Protein AF-A0A9D4W009-F1 (afdb_monomer_lite)

Organism: Pisum sativum (NCBI:txid3888)

Foldseek 3Di:
DLVVQLVCCVVPHDLVSNLVSLVVQLVVCLVVLVLVSNVVSLVVSLVSDDDLQVNLVSLVSQLVNCVVVVVLVSLVVSLVVNVVSVVVPDDPLSVLVSLQSVLVSCVVVVVPVSNVVSVVVSVD

pLDDT: mean 90.82, std 9.01, range [45.31, 97.5]

Radius of gyration: 15.87 Å; chains: 1; bounding box: 30×31×45 Å

Secondary structure (DSSP, 8-state):
-HHHHHHHHHHHS-HHHHHHHHHHHHHHHHHHT-HHHHHHHHHHHHHT---HHHHHHHHHHHHHHHHHTT-HHHHHHHHHHHHHHHHHH--HHHHHHHHHHHHHHHHHTT-HHHHHHHHHHTT-

Structure (mmCIF, N/CA/C/O backbone):
data_AF-A0A9D4W009-F1
#
_entry.id   AF-A0A9D4W009-F1
#
loop_
_atom_site.group_PDB
_atom_site.id
_atom_site.type_symbol
_atom_site.label_atom_id
_atom_site.label_alt_id
_atom_site.label_comp_id
_atom_site.label_asym_id
_atom_site.label_entity_id
_atom_site.label_seq_id
_atom_site.pdbx_PDB_ins_code
_atom_site.Cartn_x
_atom_site.Cartn_y
_atom_site.Cartn_z
_atom_site.occupancy
_atom_site.B_iso_or_equiv
_atom_site.auth_seq_id
_atom_site.auth_comp_id
_atom_site.auth_asym_id
_atom_site.auth_atom_id
_atom_site.pdbx_PDB_model_num
ATOM 1 N N . MET A 1 1 ? -0.724 -6.466 -25.666 1.00 45.31 1 MET A N 1
ATOM 2 C CA . MET A 1 1 ? -0.278 -5.062 -25.848 1.00 45.31 1 MET A CA 1
ATOM 3 C C . MET A 1 1 ? 0.676 -4.586 -24.749 1.00 45.31 1 MET A C 1
ATOM 5 O O . MET A 1 1 ? 1.674 -3.977 -25.096 1.00 45.31 1 MET A O 1
ATOM 9 N N . SER A 1 2 ? 0.453 -4.874 -23.458 1.00 56.28 2 SER A N 1
ATOM 10 C CA . SER A 1 2 ? 1.372 -4.448 -22.376 1.00 56.28 2 SER A CA 1
ATOM 11 C C . SER A 1 2 ? 2.754 -5.120 -22.409 1.00 56.28 2 SER A C 1
ATOM 13 O O . SER A 1 2 ? 3.744 -4.478 -22.090 1.00 56.28 2 SER A O 1
ATOM 15 N N . HIS A 1 3 ? 2.845 -6.383 -22.839 1.00 58.47 3 HIS A N 1
ATOM 16 C CA . HIS A 1 3 ? 4.121 -7.110 -22.906 1.00 58.47 3 HIS A CA 1
ATOM 17 C C . HIS A 1 3 ? 5.116 -6.513 -23.918 1.00 58.47 3 HIS A C 1
ATOM 19 O O . HIS A 1 3 ? 6.314 -6.507 -23.659 1.00 58.47 3 HIS A O 1
ATOM 25 N N . PHE A 1 4 ? 4.615 -5.983 -25.039 1.00 61.03 4 PHE A N 1
ATOM 26 C CA . PHE A 1 4 ? 5.443 -5.339 -26.061 1.00 61.03 4 PHE A CA 1
ATOM 27 C C . PHE A 1 4 ? 6.057 -4.036 -25.537 1.00 61.03 4 PHE A C 1
ATOM 29 O O . PHE A 1 4 ? 7.223 -3.776 -25.773 1.00 61.03 4 PHE A O 1
ATOM 36 N N . ARG A 1 5 ? 5.299 -3.270 -24.738 1.00 71.69 5 ARG A N 1
ATOM 37 C CA . ARG A 1 5 ? 5.775 -2.011 -24.148 1.00 71.69 5 ARG A CA 1
ATOM 38 C C . ARG A 1 5 ? 6.870 -2.193 -23.097 1.00 71.69 5 ARG A C 1
ATOM 40 O O . ARG A 1 5 ? 7.669 -1.291 -22.932 1.00 71.69 5 ARG A O 1
ATOM 47 N N . ILE A 1 6 ? 6.896 -3.319 -22.378 1.00 76.56 6 ILE A N 1
ATOM 48 C CA . ILE A 1 6 ? 7.967 -3.590 -21.403 1.00 76.56 6 ILE A CA 1
ATOM 49 C C . ILE A 1 6 ? 9.257 -3.975 -22.124 1.00 76.56 6 ILE A C 1
ATOM 51 O O . ILE A 1 6 ? 10.287 -3.393 -21.827 1.00 76.56 6 ILE A O 1
ATOM 55 N N . ALA A 1 7 ? 9.188 -4.907 -23.080 1.00 76.00 7 ALA A N 1
ATOM 56 C CA . ALA A 1 7 ? 10.367 -5.332 -23.836 1.00 76.00 7 ALA A CA 1
ATOM 57 C C . ALA A 1 7 ? 10.979 -4.166 -24.628 1.00 76.00 7 ALA A C 1
ATOM 59 O O . ALA A 1 7 ? 12.182 -3.952 -24.574 1.00 76.00 7 ALA A O 1
ATOM 60 N N . ASP A 1 8 ? 10.131 -3.364 -25.279 1.00 74.69 8 ASP A N 1
ATOM 61 C CA . ASP A 1 8 ? 10.557 -2.154 -25.983 1.00 74.69 8 ASP A CA 1
ATOM 62 C C . ASP A 1 8 ? 11.185 -1.126 -25.030 1.00 74.69 8 ASP A C 1
ATOM 64 O O . ASP A 1 8 ? 12.224 -0.555 -25.338 1.00 74.69 8 ASP A O 1
ATOM 68 N N . ALA A 1 9 ? 10.617 -0.932 -23.834 1.00 74.75 9 ALA A N 1
ATOM 69 C CA . ALA A 1 9 ? 11.202 -0.028 -22.850 1.00 74.75 9 ALA A CA 1
ATOM 70 C C . ALA A 1 9 ? 12.547 -0.528 -22.302 1.00 74.75 9 ALA A C 1
ATOM 72 O O . ALA A 1 9 ? 13.446 0.278 -22.097 1.00 74.75 9 ALA A O 1
ATOM 73 N N . GLU A 1 10 ? 12.694 -1.832 -22.058 1.00 77.75 10 GLU A N 1
ATOM 74 C CA . GLU A 1 10 ? 13.939 -2.421 -21.546 1.00 77.75 10 GLU A CA 1
ATOM 75 C C . GLU A 1 10 ? 15.073 -2.392 -22.577 1.00 77.75 10 GLU A C 1
ATOM 77 O O . GLU A 1 10 ? 16.234 -2.273 -22.192 1.00 77.75 10 GLU A O 1
ATOM 82 N N . GLU A 1 11 ? 14.748 -2.494 -23.867 1.00 77.12 11 GLU A N 1
ATOM 83 C CA . GLU A 1 11 ? 15.732 -2.483 -24.953 1.00 77.12 11 GLU A CA 1
ATOM 84 C C . GLU A 1 11 ? 16.062 -1.061 -25.436 1.00 77.12 11 GLU A C 1
ATOM 86 O O . GLU A 1 11 ? 17.216 -0.780 -25.761 1.00 77.12 11 GLU A O 1
ATOM 91 N N . ASN A 1 12 ? 15.075 -0.153 -25.453 1.00 78.56 12 ASN A N 1
ATOM 92 C CA . ASN A 1 12 ? 15.181 1.133 -26.152 1.00 78.56 12 ASN A CA 1
ATOM 93 C C . ASN A 1 12 ? 15.018 2.384 -25.267 1.00 78.56 12 ASN A C 1
ATOM 95 O O . ASN A 1 12 ? 15.281 3.485 -25.756 1.00 78.56 12 ASN A O 1
ATOM 99 N N . LEU A 1 13 ? 14.572 2.269 -24.007 1.00 85.88 13 LEU A N 1
ATOM 100 C CA . LEU A 1 13 ? 14.228 3.419 -23.151 1.00 85.88 13 LEU A CA 1
ATOM 101 C C . LEU A 1 13 ? 14.995 3.430 -21.813 1.00 85.88 13 LEU A C 1
ATOM 103 O O . LEU A 1 13 ? 15.821 2.565 -21.528 1.00 85.88 13 LEU A O 1
ATOM 107 N N . GLY A 1 14 ? 14.759 4.466 -21.002 1.00 85.12 14 GLY A N 1
ATOM 108 C CA . GLY A 1 14 ? 15.396 4.655 -19.702 1.00 85.12 14 GLY A CA 1
ATOM 109 C C . GLY A 1 14 ? 14.698 3.916 -18.556 1.00 85.12 14 GLY A C 1
ATOM 110 O O . GLY A 1 14 ? 13.590 3.392 -18.676 1.00 85.12 14 GLY A O 1
ATOM 111 N N . GLU A 1 15 ? 15.345 3.908 -17.387 1.00 83.12 15 GLU A N 1
ATOM 112 C CA . GLU A 1 15 ? 14.830 3.237 -16.182 1.00 83.12 15 GLU A CA 1
ATOM 113 C C . GLU A 1 15 ? 13.445 3.754 -15.749 1.00 83.12 15 GLU A C 1
ATOM 115 O O . GLU A 1 15 ? 12.626 2.989 -15.231 1.00 83.12 15 GLU A O 1
ATOM 120 N N . SER A 1 16 ? 13.158 5.039 -15.993 1.00 84.81 16 SER A N 1
ATOM 121 C CA . SER A 1 16 ? 11.864 5.652 -15.677 1.00 84.81 16 SER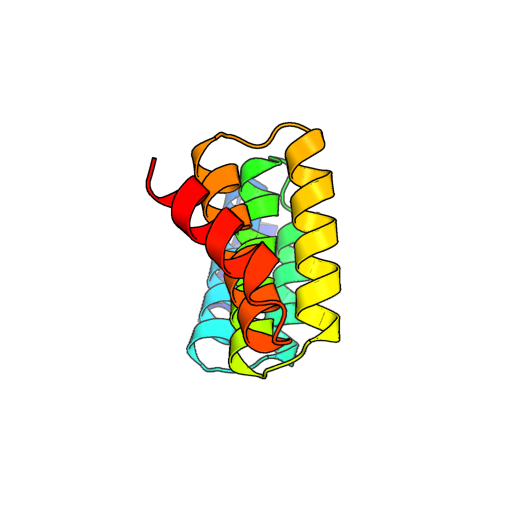 A CA 1
ATOM 122 C C . SER A 1 16 ? 10.745 5.078 -16.546 1.00 84.81 16 SER A C 1
ATOM 124 O O . SER A 1 16 ? 9.707 4.661 -16.028 1.00 84.81 16 SER A O 1
ATOM 126 N N . GLU A 1 17 ? 10.967 4.984 -17.856 1.00 87.62 17 GLU A N 1
ATOM 127 C CA . GLU A 1 17 ? 10.012 4.433 -18.818 1.00 87.62 17 GLU A CA 1
ATOM 128 C C . GLU A 1 17 ? 9.784 2.938 -18.580 1.00 87.62 17 GLU A C 1
ATOM 130 O O . GLU A 1 17 ? 8.646 2.459 -18.610 1.00 87.62 17 GLU A O 1
ATOM 135 N N . VAL A 1 18 ? 10.852 2.200 -18.259 1.00 88.62 18 VAL A N 1
ATOM 136 C CA . VAL A 1 18 ? 10.768 0.787 -17.876 1.00 88.62 18 VAL A CA 1
ATOM 137 C C . VAL A 1 18 ? 9.871 0.625 -16.648 1.00 88.62 18 VAL A C 1
ATOM 139 O O . VAL A 1 18 ? 8.952 -0.202 -16.646 1.00 88.62 18 VAL A O 1
ATOM 142 N N . ARG A 1 19 ? 10.085 1.431 -15.602 1.00 91.25 19 ARG A N 1
ATOM 143 C CA . ARG A 1 19 ? 9.245 1.413 -14.399 1.00 91.25 19 ARG A CA 1
ATOM 144 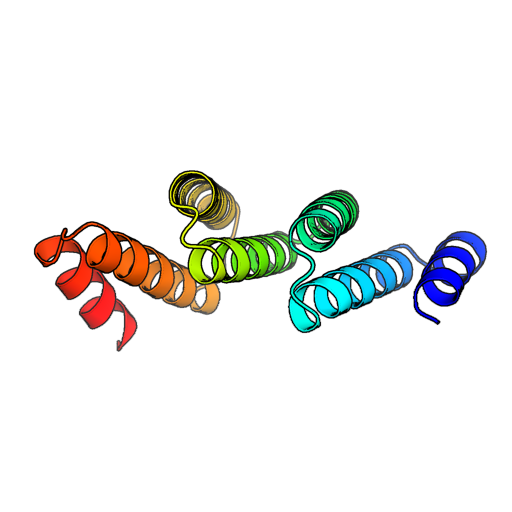C C . ARG A 1 19 ? 7.781 1.706 -14.734 1.00 91.25 19 ARG A C 1
ATOM 146 O O . ARG A 1 19 ? 6.899 0.997 -14.248 1.00 91.25 19 ARG A O 1
ATOM 153 N N . GLU A 1 20 ? 7.503 2.724 -15.543 1.00 90.38 20 GLU A N 1
ATOM 154 C CA . GLU A 1 20 ? 6.134 3.081 -15.934 1.00 90.38 20 GLU A CA 1
ATOM 155 C C . GLU A 1 20 ? 5.438 1.965 -16.717 1.00 90.38 20 GLU A C 1
ATOM 157 O O . GLU A 1 20 ? 4.264 1.675 -16.464 1.00 90.38 20 GLU A O 1
ATOM 162 N N . ALA A 1 21 ? 6.158 1.272 -17.603 1.00 91.00 21 ALA A N 1
ATOM 163 C CA . ALA A 1 21 ? 5.628 0.121 -18.327 1.00 91.00 21 ALA A CA 1
ATOM 164 C C . ALA A 1 21 ? 5.236 -1.025 -17.371 1.00 91.00 21 ALA A C 1
ATOM 166 O O . ALA A 1 21 ? 4.161 -1.623 -17.518 1.00 91.00 21 ALA A O 1
ATOM 167 N N . HIS A 1 22 ? 6.057 -1.296 -16.349 1.00 91.94 22 HIS A N 1
ATOM 168 C CA . HIS A 1 22 ? 5.732 -2.267 -15.300 1.00 91.94 22 HIS A CA 1
ATOM 169 C C . HIS A 1 22 ? 4.552 -1.827 -14.431 1.00 91.94 22 HIS A C 1
ATOM 171 O O . HIS A 1 22 ? 3.656 -2.636 -14.171 1.00 91.94 22 HIS A O 1
ATOM 177 N N . LEU A 1 23 ? 4.497 -0.552 -14.042 1.00 93.38 23 LEU A N 1
ATOM 178 C CA . LEU A 1 23 ? 3.378 -0.001 -13.282 1.00 93.38 23 LEU A CA 1
ATOM 179 C C . LEU A 1 23 ? 2.068 -0.128 -14.065 1.00 93.38 23 LEU A C 1
ATOM 181 O O . LEU A 1 23 ? 1.082 -0.632 -13.534 1.00 93.38 23 LEU A O 1
ATOM 185 N N . ALA A 1 24 ? 2.058 0.246 -15.346 1.00 94.00 24 ALA A N 1
ATOM 186 C CA . ALA A 1 24 ? 0.878 0.128 -16.198 1.00 94.00 24 ALA A CA 1
ATOM 187 C C . ALA A 1 24 ? 0.387 -1.325 -16.305 1.00 94.00 24 ALA A C 1
ATOM 189 O O . ALA A 1 24 ? -0.820 -1.579 -16.311 1.00 94.00 24 ALA A O 1
ATOM 190 N N . LYS A 1 25 ? 1.311 -2.294 -16.352 1.00 93.25 25 LYS A N 1
ATOM 191 C CA . LYS A 1 25 ? 0.967 -3.720 -16.352 1.00 93.25 25 LYS A CA 1
ATOM 192 C C . LYS A 1 25 ? 0.408 -4.179 -15.000 1.00 93.25 25 LYS A C 1
ATOM 194 O O . LYS A 1 25 ? -0.597 -4.885 -14.994 1.00 93.25 25 LYS A O 1
ATOM 199 N N . SER A 1 26 ? 0.984 -3.731 -13.883 1.00 93.19 26 SER A N 1
ATOM 200 C CA . SER A 1 26 ? 0.441 -3.967 -12.536 1.00 93.19 26 SER A CA 1
ATOM 201 C C . SER A 1 26 ? -0.996 -3.449 -12.414 1.00 93.19 26 SER A C 1
ATOM 203 O O . SER A 1 26 ? -1.897 -4.194 -12.037 1.00 93.19 26 SER A O 1
ATOM 205 N N . LEU A 1 27 ? -1.239 -2.199 -12.824 1.00 93.94 27 LEU A N 1
ATOM 206 C CA . LEU A 1 27 ? -2.564 -1.569 -12.787 1.00 93.94 27 LEU A CA 1
ATOM 207 C C . LEU A 1 27 ? -3.581 -2.280 -13.682 1.00 93.94 27 LEU A C 1
ATOM 209 O O . LEU A 1 27 ? -4.757 -2.368 -13.332 1.00 93.94 27 LEU A O 1
ATOM 213 N N . PHE A 1 28 ? -3.142 -2.809 -14.825 1.00 95.38 28 PHE A N 1
ATOM 214 C CA . PHE A 1 28 ? -3.999 -3.623 -15.679 1.00 95.38 28 PHE A CA 1
ATOM 215 C C . PHE A 1 28 ? -4.469 -4.896 -14.962 1.00 95.38 28 PHE A C 1
ATOM 217 O O . PHE A 1 28 ? -5.665 -5.179 -14.987 1.00 95.38 28 PHE A O 1
ATOM 224 N N . PHE A 1 29 ? -3.567 -5.624 -14.292 1.00 94.88 29 PHE A N 1
ATOM 225 C CA . PHE A 1 29 ? -3.937 -6.830 -13.541 1.00 94.88 29 PHE A CA 1
ATOM 226 C C . PHE A 1 29 ? -4.860 -6.530 -12.361 1.00 94.88 29 PHE A C 1
ATOM 228 O O . PHE A 1 29 ? -5.853 -7.233 -12.183 1.00 94.88 29 PHE A O 1
ATOM 235 N N . ILE A 1 30 ? -4.609 -5.433 -11.639 1.00 94.81 30 ILE A N 1
ATOM 236 C CA . ILE A 1 30 ? -5.513 -4.945 -10.586 1.00 94.81 30 ILE A CA 1
ATOM 237 C C . ILE A 1 30 ? -6.910 -4.689 -11.162 1.00 94.81 30 ILE A C 1
ATOM 239 O O . ILE A 1 30 ? -7.906 -5.140 -10.606 1.00 94.81 30 ILE A O 1
ATOM 243 N N . ARG A 1 31 ? -6.994 -4.004 -12.309 1.00 94.75 31 ARG A N 1
ATOM 244 C CA . ARG A 1 31 ? -8.272 -3.638 -12.932 1.00 94.75 31 ARG A CA 1
ATOM 245 C C . ARG A 1 31 ? -9.102 -4.845 -13.371 1.00 94.75 31 ARG A C 1
ATOM 247 O O . ARG A 1 31 ? -10.326 -4.760 -13.340 1.00 94.75 31 ARG A O 1
ATOM 254 N N . ILE A 1 32 ? -8.462 -5.925 -13.816 1.00 95.19 32 ILE A N 1
ATOM 255 C CA . ILE A 1 32 ? -9.167 -7.151 -14.227 1.00 95.19 32 ILE A CA 1
ATOM 256 C C . ILE A 1 32 ? -9.398 -8.132 -13.066 1.00 95.19 32 ILE A C 1
ATOM 258 O O . ILE A 1 32 ? -10.025 -9.163 -13.285 1.00 95.19 32 ILE A O 1
ATOM 262 N N . GLY A 1 33 ? -8.904 -7.826 -11.860 1.00 91.62 33 GLY A N 1
ATOM 263 C CA . GLY A 1 33 ? -9.059 -8.670 -10.672 1.00 91.62 33 GLY A CA 1
ATOM 264 C C . GLY A 1 33 ? -8.115 -9.877 -10.605 1.00 91.62 33 GLY A C 1
ATOM 265 O O . GLY A 1 33 ? -8.391 -10.820 -9.872 1.00 91.62 33 GLY A O 1
ATOM 266 N N . ASP A 1 34 ? -7.009 -9.884 -11.357 1.00 95.06 34 ASP A N 1
ATOM 267 C CA . ASP A 1 34 ? -6.017 -10.970 -11.309 1.00 95.06 34 ASP A CA 1
ATOM 268 C C . ASP A 1 34 ? -4.997 -10.702 -10.187 1.00 95.06 34 ASP A C 1
ATOM 270 O O . ASP A 1 34 ? -3.967 -10.055 -10.404 1.00 95.06 34 ASP A O 1
ATOM 274 N N . LYS A 1 35 ? -5.315 -11.163 -8.968 1.00 92.94 35 LYS A N 1
ATOM 275 C CA . LYS A 1 35 ? -4.533 -10.902 -7.744 1.00 92.94 35 LYS A CA 1
ATOM 276 C C . LYS A 1 35 ? -3.086 -11.379 -7.852 1.00 92.94 35 LYS A C 1
ATOM 278 O O . LYS A 1 35 ? -2.168 -10.622 -7.543 1.00 92.94 35 LYS A O 1
ATOM 283 N N . GLU A 1 36 ? -2.872 -12.627 -8.262 1.00 95.00 36 GLU A N 1
ATOM 284 C CA . GLU A 1 36 ? -1.542 -13.248 -8.272 1.00 95.00 36 GLU A CA 1
ATOM 285 C C . GLU A 1 36 ? -0.597 -12.490 -9.204 1.00 95.00 36 GLU A C 1
ATOM 287 O O . GLU A 1 36 ? 0.484 -12.063 -8.785 1.00 95.00 36 GLU A O 1
ATOM 292 N N . LYS A 1 37 ? -1.047 -12.220 -10.437 1.00 94.75 37 LYS A N 1
ATOM 293 C CA . LYS A 1 37 ? -0.247 -11.457 -11.402 1.00 94.75 37 LYS A CA 1
ATOM 294 C C . LYS A 1 37 ? -0.078 -10.002 -10.989 1.00 94.75 37 LYS A C 1
ATOM 296 O O . LYS A 1 37 ? 0.969 -9.414 -11.264 1.00 94.75 37 LYS A O 1
ATOM 301 N N . ALA A 1 38 ? -1.077 -9.404 -10.337 1.00 95.25 38 ALA A N 1
ATOM 302 C CA . ALA A 1 38 ? -0.960 -8.047 -9.818 1.00 95.25 38 ALA A CA 1
ATOM 303 C C . ALA A 1 38 ? 0.131 -7.952 -8.742 1.00 95.25 38 ALA A C 1
ATOM 305 O O . ALA A 1 38 ? 0.986 -7.074 -8.831 1.00 95.25 38 ALA A O 1
ATOM 306 N N . LEU A 1 39 ? 0.156 -8.873 -7.774 1.00 95.19 39 LEU A N 1
ATOM 307 C CA . LEU A 1 39 ? 1.170 -8.899 -6.714 1.00 95.19 39 LEU A CA 1
ATOM 308 C C . LEU A 1 39 ? 2.576 -9.170 -7.262 1.00 95.19 39 LEU A C 1
ATOM 310 O O . LEU A 1 39 ? 3.533 -8.511 -6.848 1.00 95.19 39 LEU A O 1
ATOM 314 N N . GLU A 1 40 ? 2.705 -10.090 -8.220 1.00 95.62 40 GLU A N 1
ATOM 315 C CA . GLU A 1 40 ? 3.972 -10.358 -8.905 1.00 95.62 40 GLU A CA 1
ATOM 316 C C . GLU A 1 40 ? 4.503 -9.093 -9.596 1.00 95.62 40 GLU A C 1
ATOM 318 O O . GLU A 1 40 ? 5.642 -8.672 -9.371 1.00 95.62 40 GLU A O 1
ATOM 323 N N . HIS A 1 41 ? 3.660 -8.430 -10.390 1.00 93.62 41 HIS A N 1
ATOM 324 C CA . HIS A 1 41 ? 4.063 -7.241 -11.129 1.00 93.62 41 HIS A CA 1
ATOM 325 C C . HIS A 1 41 ? 4.285 -6.011 -10.242 1.00 93.62 41 HIS A C 1
ATOM 327 O O . HIS A 1 41 ? 5.201 -5.232 -10.528 1.00 93.62 41 HIS A O 1
ATOM 333 N N . LEU A 1 42 ? 3.543 -5.857 -9.142 1.00 95.25 42 LEU A N 1
ATOM 334 C CA . LEU A 1 42 ? 3.801 -4.811 -8.148 1.00 95.25 42 LEU A CA 1
ATOM 335 C C . LEU A 1 42 ? 5.184 -4.987 -7.516 1.00 95.25 42 LEU A C 1
ATOM 337 O O . LEU A 1 42 ? 5.920 -4.009 -7.396 1.00 95.25 42 LEU A O 1
ATOM 341 N N . LYS A 1 43 ? 5.584 -6.226 -7.201 1.00 94.44 43 LYS A N 1
ATOM 342 C CA . LYS A 1 43 ? 6.918 -6.525 -6.660 1.00 94.44 43 LYS A CA 1
ATOM 343 C C . LYS A 1 43 ? 8.029 -6.198 -7.660 1.00 94.44 43 LYS A C 1
ATOM 345 O O . LYS A 1 43 ? 9.032 -5.605 -7.277 1.00 94.44 43 LYS A O 1
ATOM 350 N N . ILE A 1 44 ? 7.841 -6.526 -8.940 1.00 93.62 44 ILE A N 1
ATOM 351 C CA . ILE A 1 44 ? 8.791 -6.155 -10.005 1.00 93.62 44 ILE A CA 1
ATOM 352 C C . ILE A 1 44 ? 8.857 -4.629 -10.178 1.00 93.62 44 ILE A C 1
ATOM 354 O O . ILE A 1 44 ? 9.927 -4.063 -10.365 1.00 93.62 44 ILE A O 1
ATOM 358 N N . THR A 1 45 ? 7.718 -3.940 -10.107 1.00 94.12 45 THR A N 1
ATOM 359 C CA . THR A 1 45 ? 7.683 -2.473 -10.213 1.00 94.12 45 THR A CA 1
ATOM 360 C C . THR A 1 45 ? 8.408 -1.824 -9.031 1.00 94.12 45 THR A C 1
ATOM 362 O O . THR A 1 45 ? 9.092 -0.814 -9.197 1.00 94.12 45 THR A O 1
ATOM 365 N N . GLU A 1 46 ? 8.296 -2.411 -7.839 1.00 93.44 46 GLU A N 1
ATOM 366 C CA . GLU A 1 46 ? 8.950 -1.920 -6.629 1.00 93.44 46 GLU A CA 1
ATOM 367 C C . GLU A 1 46 ? 10.476 -2.002 -6.709 1.00 93.44 46 GLU A C 1
ATOM 369 O O . GLU A 1 46 ? 11.141 -1.035 -6.341 1.00 93.44 46 GLU A O 1
ATOM 374 N N . THR A 1 47 ? 11.044 -3.095 -7.234 1.00 92.88 47 THR A N 1
ATOM 375 C CA . THR A 1 47 ? 12.509 -3.218 -7.381 1.00 92.88 47 THR A CA 1
ATOM 376 C C . THR A 1 47 ? 13.089 -2.180 -8.336 1.00 92.88 47 THR A C 1
ATOM 378 O O . THR A 1 47 ? 14.235 -1.773 -8.168 1.00 92.88 47 THR A O 1
ATOM 381 N N . LYS A 1 48 ? 12.289 -1.717 -9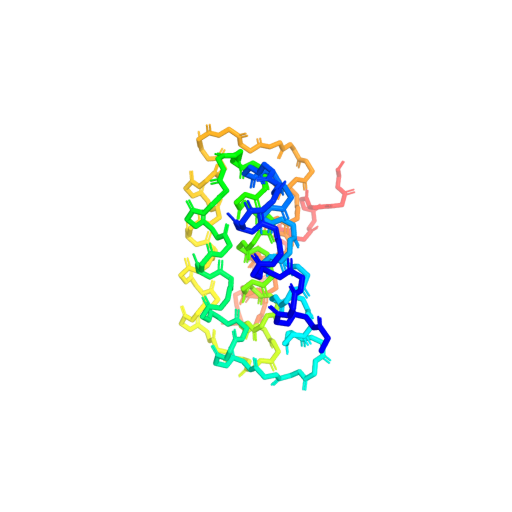.302 1.00 90.81 48 LYS A N 1
ATOM 382 C CA . LYS A 1 48 ? 12.643 -0.656 -10.255 1.00 90.81 48 LYS A CA 1
ATOM 383 C C . LYS A 1 48 ? 12.261 0.751 -9.772 1.00 90.81 48 LYS A C 1
ATOM 385 O O . LYS A 1 48 ? 12.418 1.720 -10.507 1.00 90.81 48 LYS A O 1
ATOM 390 N N . THR A 1 49 ? 11.724 0.890 -8.558 1.00 91.94 49 THR A N 1
ATOM 391 C CA . THR A 1 49 ? 11.295 2.179 -8.004 1.00 91.94 49 THR A CA 1
ATOM 392 C C . THR A 1 49 ? 12.285 2.667 -6.954 1.00 91.94 49 THR A C 1
ATOM 394 O O . THR A 1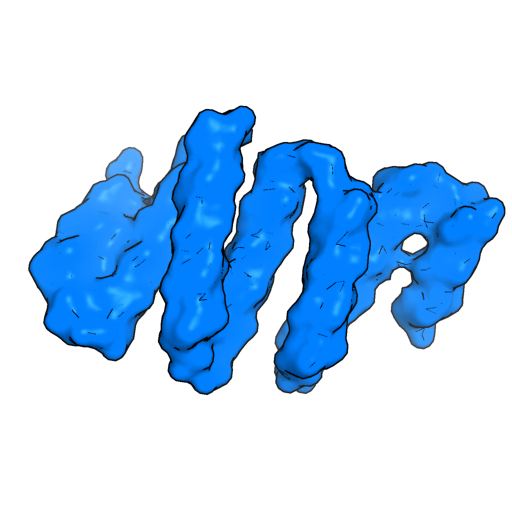 49 ? 12.482 2.024 -5.927 1.00 91.94 49 THR A O 1
ATOM 397 N N . VAL A 1 50 ? 12.867 3.846 -7.177 1.00 90.00 50 VAL A N 1
ATOM 398 C CA . VAL A 1 50 ? 13.830 4.453 -6.243 1.00 90.00 50 VAL A CA 1
ATOM 399 C C . VAL A 1 50 ? 13.130 5.356 -5.226 1.00 90.00 50 VAL A C 1
ATOM 401 O O . VAL A 1 50 ? 13.375 5.242 -4.027 1.00 90.00 50 VAL A O 1
ATOM 404 N N . ALA A 1 51 ? 12.226 6.226 -5.684 1.00 91.00 51 ALA A N 1
ATOM 405 C CA . ALA A 1 51 ? 11.600 7.239 -4.839 1.00 91.00 51 ALA A CA 1
ATOM 406 C C . ALA A 1 51 ? 10.648 6.628 -3.792 1.00 91.00 51 ALA A C 1
ATOM 408 O O . ALA A 1 51 ? 9.727 5.885 -4.136 1.00 91.00 51 ALA A O 1
ATOM 409 N N . VAL A 1 52 ? 10.819 7.007 -2.520 1.00 91.81 52 VAL A N 1
ATOM 410 C CA . VAL A 1 52 ? 10.008 6.517 -1.384 1.00 91.81 52 VAL A CA 1
ATOM 411 C C . VAL A 1 52 ? 8.514 6.769 -1.601 1.00 91.81 52 VAL A C 1
ATOM 413 O O . VAL A 1 52 ? 7.710 5.855 -1.435 1.00 91.81 52 VAL A O 1
ATOM 416 N N . GLY A 1 53 ? 8.132 7.964 -2.066 1.00 91.69 53 GLY A N 1
ATOM 417 C CA . GLY A 1 53 ? 6.728 8.282 -2.360 1.00 91.69 53 GLY A CA 1
ATOM 418 C C . GLY A 1 53 ? 6.111 7.345 -3.404 1.00 91.69 53 GLY A C 1
ATOM 419 O O . GLY A 1 53 ? 5.000 6.853 -3.224 1.00 91.69 53 GLY A O 1
ATOM 420 N N . GLN A 1 54 ? 6.870 7.001 -4.447 1.00 92.56 54 GLN A N 1
ATOM 421 C CA . GLN A 1 54 ? 6.424 6.051 -5.465 1.00 92.56 54 GLN A CA 1
ATOM 422 C C . GLN A 1 54 ? 6.329 4.619 -4.917 1.00 92.56 54 GLN A C 1
ATOM 424 O O . GLN A 1 54 ? 5.410 3.896 -5.294 1.00 92.56 54 GLN A O 1
ATOM 429 N N . LYS A 1 55 ? 7.236 4.199 -4.022 1.00 93.81 55 LYS A N 1
ATOM 430 C CA . LYS A 1 55 ? 7.121 2.902 -3.328 1.00 93.81 55 LYS A CA 1
ATOM 431 C C . LYS A 1 55 ? 5.870 2.854 -2.456 1.00 93.81 55 LYS A C 1
ATOM 433 O O . LYS A 1 55 ? 5.164 1.850 -2.455 1.00 93.81 55 LYS A O 1
ATOM 438 N N . MET A 1 56 ? 5.562 3.948 -1.764 1.00 94.25 56 MET A N 1
ATOM 439 C CA . MET A 1 56 ? 4.362 4.054 -0.938 1.00 94.25 56 MET A CA 1
ATOM 440 C C . MET A 1 56 ? 3.083 3.931 -1.781 1.00 94.25 56 MET A C 1
ATOM 442 O O . MET A 1 56 ? 2.161 3.220 -1.386 1.00 94.25 56 MET A O 1
ATOM 446 N N . ASP A 1 57 ? 3.060 4.509 -2.986 1.00 94.12 57 ASP A N 1
ATOM 447 C CA . ASP A 1 57 ? 1.944 4.329 -3.926 1.00 94.12 57 ASP A CA 1
ATOM 448 C C . ASP A 1 57 ? 1.739 2.855 -4.313 1.00 94.12 57 ASP A C 1
ATOM 450 O O . ASP A 1 57 ? 0.602 2.384 -4.365 1.00 94.12 57 ASP A O 1
ATOM 454 N N . LEU A 1 58 ? 2.825 2.095 -4.516 1.00 96.06 58 LEU A N 1
ATOM 455 C CA . LEU A 1 58 ? 2.754 0.650 -4.772 1.00 96.06 58 LEU A CA 1
ATOM 456 C C . LEU A 1 58 ? 2.180 -0.123 -3.580 1.00 96.06 58 LEU A C 1
ATOM 458 O O . LEU A 1 58 ? 1.364 -1.026 -3.768 1.00 96.06 58 LEU A O 1
ATOM 462 N N . VAL A 1 59 ? 2.557 0.247 -2.354 1.00 96.44 59 VAL A N 1
ATOM 463 C CA . VAL A 1 59 ? 1.995 -0.364 -1.141 1.00 96.44 59 VAL A CA 1
ATOM 464 C C . VAL A 1 59 ? 0.497 -0.073 -1.018 1.00 96.44 59 VAL A C 1
ATOM 466 O O . VAL A 1 59 ? -0.261 -0.970 -0.649 1.00 96.44 59 VAL A O 1
ATOM 469 N N . PHE A 1 60 ? 0.031 1.121 -1.401 1.00 96.38 60 PHE A N 1
ATOM 470 C CA . PHE A 1 60 ? -1.406 1.418 -1.425 1.00 96.38 60 PHE A CA 1
ATOM 471 C C . PHE A 1 60 ? -2.181 0.575 -2.444 1.00 96.38 60 PHE A C 1
ATOM 473 O O . PHE A 1 60 ? -3.308 0.175 -2.149 1.00 96.38 60 PHE A O 1
ATOM 480 N N . TYR A 1 61 ? -1.598 0.242 -3.600 1.00 97.19 61 TYR A N 1
ATOM 481 C CA . TYR A 1 61 ? -2.219 -0.711 -4.529 1.00 97.19 61 TYR A CA 1
ATOM 482 C C . TYR A 1 61 ? -2.314 -2.119 -3.928 1.00 97.19 61 TYR A C 1
ATOM 484 O O . TYR A 1 61 ? -3.358 -2.763 -4.034 1.00 97.19 61 TYR A O 1
ATOM 492 N N . THR A 1 62 ? -1.273 -2.576 -3.228 1.00 96.69 62 THR A N 1
ATOM 493 C CA . THR A 1 62 ? -1.307 -3.853 -2.495 1.00 96.69 62 THR A CA 1
ATOM 494 C C . THR A 1 62 ? -2.377 -3.852 -1.401 1.00 96.69 62 THR A C 1
ATOM 496 O O . THR A 1 62 ? -3.092 -4.839 -1.247 1.00 96.69 62 THR A O 1
ATOM 499 N N . LEU A 1 63 ? -2.551 -2.736 -0.681 1.00 96.88 63 LEU A N 1
ATOM 500 C CA . LEU A 1 63 ? -3.624 -2.580 0.307 1.00 96.88 63 LEU A CA 1
ATOM 501 C C . LEU A 1 63 ? -5.008 -2.687 -0.333 1.00 96.88 63 LEU A C 1
ATOM 503 O O . LEU A 1 63 ? -5.863 -3.386 0.201 1.00 96.88 63 LEU A O 1
ATOM 507 N N . GLN A 1 64 ? -5.233 -2.036 -1.478 1.00 95.62 64 GLN A N 1
ATOM 508 C CA . GLN A 1 64 ? -6.504 -2.135 -2.204 1.00 95.62 64 GLN A CA 1
ATOM 509 C C . GLN A 1 64 ? -6.827 -3.581 -2.596 1.00 95.62 64 GLN A C 1
ATOM 511 O O . GLN A 1 64 ? -7.958 -4.014 -2.392 1.00 95.62 64 GLN A O 1
ATOM 516 N N . LEU A 1 65 ? -5.840 -4.332 -3.097 1.00 96.06 65 LEU A N 1
ATOM 517 C CA . LEU A 1 65 ? -5.995 -5.762 -3.387 1.00 96.06 65 LEU A CA 1
ATOM 518 C C . LEU A 1 65 ? -6.308 -6.568 -2.120 1.00 96.06 65 LEU A C 1
ATOM 520 O O . LEU A 1 65 ? -7.225 -7.383 -2.119 1.00 96.06 65 LEU A O 1
ATOM 524 N N . GLY A 1 66 ? -5.587 -6.307 -1.026 1.00 96.12 66 GLY A N 1
ATOM 525 C CA . GLY A 1 66 ? -5.830 -6.959 0.260 1.00 96.12 66 GLY A CA 1
ATOM 526 C C . GLY A 1 66 ? -7.255 -6.738 0.767 1.00 96.12 66 GLY A C 1
ATOM 527 O O . GLY A 1 66 ? -7.910 -7.693 1.170 1.00 96.12 66 GLY A O 1
ATOM 528 N N . PHE A 1 67 ? -7.766 -5.506 0.690 1.00 95.94 67 PHE A N 1
ATOM 529 C CA . PHE A 1 67 ? -9.151 -5.198 1.060 1.00 95.94 67 PHE A CA 1
ATOM 530 C C . PHE A 1 67 ? -10.180 -5.806 0.105 1.00 95.94 67 PHE A C 1
ATOM 532 O O . PHE A 1 67 ? -11.237 -6.225 0.566 1.00 95.94 67 PHE A O 1
ATOM 539 N N . PHE A 1 68 ? -9.890 -5.873 -1.196 1.00 95.00 68 PHE A N 1
ATOM 540 C CA . PHE A 1 68 ? -10.796 -6.473 -2.177 1.00 95.00 68 PHE A CA 1
ATOM 541 C C . PHE A 1 68 ? -11.042 -7.963 -1.895 1.00 95.00 68 PHE A C 1
ATOM 543 O O . PHE A 1 68 ? -12.188 -8.405 -1.908 1.00 95.00 68 PHE A O 1
ATOM 550 N N . ASP A 1 69 ? -9.985 -8.706 -1.558 1.00 93.06 69 ASP A N 1
ATOM 551 C CA . ASP A 1 69 ? -10.065 -10.141 -1.249 1.00 93.06 69 ASP A CA 1
ATOM 552 C C . ASP A 1 69 ? -10.257 -10.447 0.247 1.00 93.06 69 ASP A C 1
ATOM 554 O O . ASP A 1 69 ? -10.294 -11.613 0.637 1.00 93.06 69 ASP A O 1
ATOM 558 N N . MET A 1 70 ? -10.350 -9.418 1.098 1.00 94.25 70 MET A N 1
ATOM 559 C CA . MET A 1 70 ? -10.395 -9.543 2.564 1.00 94.25 70 MET A CA 1
ATOM 560 C C . MET A 1 70 ? -9.220 -10.353 3.154 1.00 94.25 70 MET A C 1
ATOM 562 O O . MET A 1 70 ? -9.361 -11.081 4.138 1.00 94.25 70 MET A O 1
ATOM 566 N N . ASP A 1 71 ? -8.035 -10.207 2.563 1.00 96.19 71 ASP A N 1
ATOM 567 C CA . ASP A 1 71 ? -6.797 -10.863 2.984 1.00 96.19 71 ASP A CA 1
ATOM 568 C C . ASP A 1 71 ? -6.129 -10.068 4.118 1.00 96.19 71 ASP A C 1
ATOM 570 O O . ASP A 1 71 ? -5.300 -9.181 3.895 1.00 96.19 71 ASP A O 1
ATOM 574 N N . PHE A 1 72 ? -6.529 -10.358 5.359 1.00 94.31 72 PHE A N 1
ATOM 575 C CA . PHE A 1 72 ? -6.066 -9.629 6.545 1.00 94.31 72 PHE A CA 1
ATOM 576 C C . PHE A 1 72 ? -4.554 -9.734 6.787 1.00 94.31 72 PHE A C 1
ATOM 578 O O . PHE A 1 72 ? -3.952 -8.764 7.253 1.00 94.31 72 PHE A O 1
ATOM 585 N N . ASP A 1 73 ? -3.928 -10.855 6.420 1.00 95.81 73 ASP A N 1
ATOM 586 C CA . ASP A 1 73 ? -2.478 -11.028 6.535 1.00 95.81 73 ASP A CA 1
ATOM 587 C C . ASP A 1 73 ? -1.739 -10.096 5.570 1.00 95.81 73 ASP A C 1
ATOM 589 O O . ASP A 1 73 ? -0.751 -9.452 5.947 1.00 95.81 73 ASP A O 1
ATOM 593 N N . LEU A 1 74 ? -2.223 -9.993 4.328 1.00 96.38 74 LEU A N 1
ATOM 594 C CA . LEU A 1 74 ? -1.676 -9.071 3.337 1.00 96.38 74 LEU A CA 1
ATOM 595 C C . LEU A 1 74 ? -1.894 -7.611 3.748 1.00 96.38 74 LEU A C 1
ATOM 597 O O . LEU A 1 74 ? -0.970 -6.802 3.615 1.00 96.38 74 LEU A O 1
ATOM 601 N N . ILE A 1 75 ? -3.078 -7.274 4.272 1.00 97.50 75 ILE A N 1
ATOM 602 C CA . ILE A 1 75 ? -3.390 -5.917 4.742 1.00 97.50 75 ILE A CA 1
ATOM 603 C C . ILE A 1 75 ? -2.451 -5.522 5.885 1.00 97.50 75 ILE A C 1
ATOM 605 O O . ILE A 1 75 ? -1.801 -4.482 5.789 1.00 97.50 75 ILE A O 1
ATOM 609 N N . SER A 1 76 ? -2.324 -6.354 6.925 1.00 96.62 76 SER A N 1
ATOM 610 C CA . SER A 1 76 ? -1.477 -6.048 8.087 1.00 96.62 76 SER A CA 1
ATOM 611 C C . SER A 1 76 ? -0.022 -5.824 7.673 1.00 96.62 76 SER A C 1
ATOM 613 O O . SER A 1 76 ? 0.554 -4.785 7.989 1.00 96.62 76 SER A O 1
ATOM 615 N N . LYS A 1 77 ? 0.548 -6.740 6.876 1.00 97.19 77 LYS A N 1
ATOM 616 C CA . LYS A 1 77 ? 1.930 -6.614 6.376 1.00 97.19 77 LYS A CA 1
ATOM 617 C C . LYS A 1 77 ? 2.128 -5.359 5.526 1.00 97.19 77 LYS A C 1
ATOM 619 O O . LYS A 1 77 ? 3.186 -4.735 5.577 1.00 9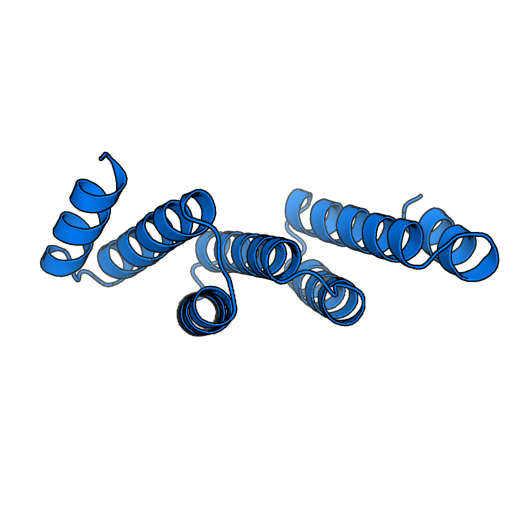7.19 77 LYS A O 1
ATOM 624 N N . SER A 1 78 ? 1.122 -4.986 4.737 1.00 97.06 78 SER A N 1
ATOM 625 C CA . SER A 1 78 ? 1.187 -3.795 3.887 1.00 97.06 78 SER A CA 1
ATOM 626 C C . SER A 1 78 ? 1.081 -2.502 4.699 1.00 97.06 78 SER A C 1
ATOM 628 O O . SER A 1 78 ? 1.776 -1.541 4.381 1.00 97.06 78 SER A O 1
ATOM 630 N N . ILE A 1 79 ? 0.280 -2.474 5.773 1.00 97.00 79 ILE A N 1
ATOM 631 C CA . ILE A 1 79 ? 0.237 -1.345 6.718 1.00 97.00 79 ILE A CA 1
ATOM 632 C C . ILE A 1 79 ? 1.599 -1.169 7.393 1.00 97.00 79 ILE A C 1
ATOM 634 O O . ILE A 1 79 ? 2.115 -0.053 7.422 1.00 97.00 79 ILE A O 1
ATOM 638 N N . ASP A 1 80 ? 2.205 -2.249 7.889 1.00 96.75 80 ASP A N 1
ATOM 639 C CA . ASP A 1 80 ? 3.508 -2.183 8.564 1.00 96.75 80 ASP A CA 1
ATOM 640 C C . ASP A 1 80 ? 4.605 -1.678 7.618 1.00 96.75 80 ASP A C 1
ATOM 642 O O . ASP A 1 80 ? 5.390 -0.799 7.973 1.00 96.75 80 ASP A O 1
ATOM 646 N N . LYS A 1 81 ? 4.596 -2.150 6.367 1.00 95.69 81 LYS A N 1
ATOM 647 C CA . LYS A 1 81 ? 5.501 -1.666 5.320 1.00 95.69 81 LYS A CA 1
ATOM 648 C C . LYS A 1 81 ? 5.268 -0.195 4.958 1.00 95.69 81 LYS A C 1
ATOM 650 O O . LYS A 1 81 ? 6.219 0.540 4.709 1.00 95.69 81 LYS A O 1
ATOM 655 N N . ALA A 1 82 ? 4.017 0.259 4.908 1.00 95.12 82 ALA A N 1
ATOM 656 C CA . ALA A 1 82 ? 3.722 1.670 4.663 1.00 95.12 82 ALA A CA 1
ATOM 657 C C . ALA A 1 82 ? 4.207 2.557 5.821 1.00 95.12 82 ALA A C 1
ATOM 659 O O . ALA A 1 82 ? 4.710 3.652 5.577 1.00 95.12 82 ALA A O 1
ATOM 660 N N . LYS A 1 83 ? 4.111 2.080 7.070 1.00 94.69 83 LYS A N 1
ATOM 661 C CA . LYS A 1 83 ? 4.650 2.781 8.245 1.00 94.69 83 LYS A CA 1
ATOM 662 C C . LYS A 1 83 ? 6.171 2.908 8.184 1.00 94.69 83 LYS A C 1
ATOM 664 O O . LYS A 1 83 ? 6.670 4.006 8.401 1.00 94.69 83 LYS A O 1
ATOM 669 N N . SER A 1 84 ? 6.891 1.844 7.818 1.00 94.00 84 SER A N 1
ATOM 670 C CA . SER A 1 84 ? 8.354 1.915 7.682 1.00 94.00 84 SER A CA 1
ATOM 671 C C . SER A 1 84 ? 8.780 2.880 6.569 1.00 94.00 84 SER A C 1
ATOM 673 O O . SER A 1 84 ? 9.639 3.727 6.781 1.00 94.00 84 SER A O 1
ATOM 675 N N . LEU A 1 85 ? 8.120 2.832 5.404 1.00 92.00 85 LEU A N 1
ATOM 676 C CA . LEU A 1 85 ? 8.394 3.770 4.305 1.00 92.00 85 LEU A CA 1
ATOM 677 C C . LEU A 1 85 ? 8.064 5.222 4.674 1.00 92.00 85 LEU A C 1
ATOM 679 O O . LEU A 1 85 ? 8.704 6.148 4.179 1.00 92.00 85 LEU A O 1
ATOM 683 N N . PHE A 1 86 ? 7.074 5.444 5.539 1.00 88.25 86 PHE A N 1
ATOM 684 C CA . PHE A 1 86 ? 6.759 6.779 6.029 1.00 88.25 86 PHE A CA 1
ATOM 685 C C . PHE A 1 86 ? 7.899 7.358 6.882 1.00 88.25 86 PHE A C 1
ATOM 687 O O . PHE A 1 86 ? 8.251 8.524 6.697 1.00 88.25 86 PHE A O 1
ATOM 694 N N . GLU A 1 87 ? 8.511 6.552 7.755 1.00 88.69 87 GLU A N 1
ATOM 695 C CA . GLU A 1 87 ? 9.671 6.960 8.566 1.00 88.69 87 GLU A CA 1
ATOM 696 C C . GLU A 1 87 ? 10.895 7.322 7.708 1.00 88.69 87 GLU A C 1
ATOM 698 O O . GLU A 1 87 ? 11.674 8.194 8.088 1.00 88.69 87 GLU A O 1
ATOM 703 N N . GLU A 1 88 ? 11.034 6.717 6.523 1.00 88.00 88 GLU A N 1
ATOM 704 C CA . GLU A 1 88 ? 12.124 6.988 5.573 1.00 88.00 88 GLU A CA 1
ATOM 705 C C . GLU A 1 88 ? 11.978 8.315 4.802 1.00 88.00 88 GLU A C 1
ATOM 707 O O . GLU A 1 88 ? 12.953 8.791 4.218 1.00 88.00 88 GLU A O 1
ATOM 712 N N . GLY A 1 89 ? 10.791 8.934 4.783 1.00 81.88 89 GLY A N 1
ATOM 713 C CA . GLY A 1 89 ? 10.577 10.210 4.084 1.00 81.88 89 GLY A CA 1
ATOM 714 C C . GLY A 1 89 ? 9.226 10.349 3.386 1.00 81.88 89 GLY A C 1
ATOM 715 O O . GLY A 1 89 ? 9.161 10.850 2.261 1.00 81.88 89 GLY A O 1
ATOM 716 N N . GLY A 1 90 ? 8.147 9.891 4.020 1.00 77.81 90 GLY A N 1
ATOM 717 C CA . GLY A 1 90 ? 6.793 10.048 3.493 1.00 77.81 90 GLY A CA 1
ATOM 718 C C . GLY A 1 90 ? 6.273 11.484 3.577 1.00 77.81 90 GLY A C 1
ATOM 719 O O . GLY A 1 90 ? 6.449 12.162 4.588 1.00 77.81 90 GLY A O 1
ATOM 720 N N . ASP A 1 91 ? 5.577 11.944 2.537 1.00 86.50 91 ASP A N 1
ATOM 721 C CA . ASP A 1 91 ? 4.869 13.223 2.581 1.00 86.50 91 ASP A CA 1
ATOM 722 C C . ASP A 1 91 ? 3.576 13.141 3.416 1.00 86.50 91 ASP A C 1
ATOM 724 O O . ASP A 1 91 ? 3.062 12.070 3.761 1.00 86.50 91 ASP A O 1
ATOM 728 N N . TRP A 1 92 ? 3.047 14.317 3.749 1.00 86.44 92 TRP A N 1
ATOM 729 C CA . TRP A 1 92 ? 1.879 14.455 4.610 1.00 86.44 92 TRP A CA 1
ATOM 730 C C . TRP A 1 92 ? 0.588 13.898 3.985 1.00 86.44 92 TRP A C 1
ATOM 732 O O . TRP A 1 92 ? -0.212 13.287 4.694 1.00 86.44 92 TRP A O 1
ATOM 742 N N . GLU A 1 93 ? 0.398 14.030 2.669 1.00 89.88 93 GLU A N 1
ATOM 743 C CA . GLU A 1 93 ? -0.791 13.515 1.972 1.00 89.88 93 GLU A CA 1
ATOM 744 C C . GLU A 1 93 ? -0.853 11.986 2.081 1.00 89.88 93 GLU A C 1
ATOM 746 O O . GLU A 1 93 ? -1.873 11.406 2.475 1.00 89.88 93 GLU A O 1
ATOM 751 N N . ARG A 1 94 ? 0.276 11.315 1.832 1.00 92.00 94 ARG A N 1
ATOM 752 C CA . ARG A 1 94 ? 0.371 9.857 1.971 1.00 92.00 94 ARG A CA 1
ATOM 753 C C . ARG A 1 94 ? 0.233 9.394 3.423 1.00 92.00 94 ARG A C 1
ATOM 755 O O . ARG A 1 94 ? -0.321 8.318 3.654 1.00 92.00 94 ARG A O 1
ATOM 762 N N . LYS A 1 95 ? 0.642 10.203 4.409 1.00 89.94 95 LYS A N 1
ATOM 763 C CA . LYS A 1 95 ? 0.395 9.924 5.837 1.00 89.94 95 LYS A CA 1
ATOM 764 C C . LYS A 1 95 ? -1.098 9.862 6.152 1.00 89.94 95 LYS A C 1
ATOM 766 O O . LYS A 1 95 ? -1.549 8.916 6.799 1.00 89.94 95 LYS A O 1
ATOM 771 N N . ASN A 1 96 ? -1.867 10.841 5.681 1.00 92.50 96 ASN A N 1
ATOM 772 C CA . ASN A 1 96 ? -3.312 10.866 5.902 1.00 92.50 96 ASN A CA 1
ATOM 773 C C . ASN A 1 96 ? -3.997 9.697 5.200 1.00 92.50 96 ASN A C 1
ATOM 775 O O . ASN A 1 96 ? -4.830 9.016 5.799 1.00 92.50 96 ASN A O 1
ATOM 779 N N . ARG A 1 97 ? -3.568 9.375 3.977 1.00 94.44 97 ARG A N 1
ATOM 780 C CA . ARG A 1 97 ? -4.053 8.190 3.265 1.00 94.44 97 ARG A CA 1
ATOM 781 C C . ARG A 1 97 ? -3.761 6.889 4.023 1.00 94.44 97 ARG A C 1
ATOM 783 O O . ARG A 1 97 ? -4.636 6.028 4.105 1.00 94.44 97 ARG A O 1
ATOM 790 N N . LEU A 1 98 ? -2.574 6.747 4.618 1.00 95.12 98 LEU A N 1
ATOM 791 C CA . LEU A 1 98 ? -2.230 5.593 5.454 1.00 95.12 98 LEU A CA 1
ATOM 792 C C . LEU A 1 98 ? -3.127 5.495 6.697 1.00 95.12 98 LEU A C 1
ATOM 794 O O . LEU A 1 98 ? -3.612 4.403 6.992 1.00 95.12 98 LEU A O 1
ATOM 798 N N . LYS A 1 99 ? -3.416 6.615 7.379 1.00 95.06 99 LYS A N 1
ATOM 799 C CA . LYS A 1 99 ? -4.354 6.628 8.518 1.00 95.06 99 LYS A CA 1
ATOM 800 C C . LYS A 1 99 ? -5.733 6.094 8.129 1.00 95.06 99 LYS A C 1
ATOM 802 O O . LYS A 1 99 ? -6.300 5.304 8.878 1.00 95.06 99 LYS A O 1
ATOM 807 N N . VAL A 1 100 ? -6.246 6.470 6.955 1.00 96.25 100 VAL A N 1
ATOM 808 C CA . VAL A 1 100 ? -7.544 5.981 6.455 1.00 96.25 100 VAL A CA 1
ATOM 809 C C . VAL A 1 100 ? -7.519 4.466 6.238 1.00 96.25 100 VAL A C 1
ATOM 811 O O . VAL A 1 100 ? -8.438 3.775 6.677 1.00 96.25 100 VAL A O 1
ATOM 814 N N . TYR A 1 101 ? -6.466 3.923 5.616 1.00 97.06 101 TYR A N 1
ATOM 815 C CA . TYR A 1 101 ? -6.336 2.471 5.434 1.00 97.06 101 TYR A CA 1
ATOM 816 C C . TYR A 1 101 ? -6.178 1.720 6.762 1.00 97.06 101 TYR A C 1
ATOM 818 O O . TYR A 1 101 ? -6.793 0.669 6.946 1.00 97.06 101 TYR A O 1
ATOM 826 N N . GLU A 1 102 ? -5.405 2.255 7.710 1.00 96.50 102 GLU A N 1
ATOM 827 C CA . GLU A 1 102 ? -5.285 1.666 9.047 1.00 96.50 102 GLU A CA 1
ATOM 828 C C . GLU A 1 102 ? -6.619 1.719 9.805 1.00 96.50 102 GLU A C 1
ATOM 830 O O . GLU A 1 102 ? -7.001 0.738 10.446 1.00 96.50 102 GLU A O 1
ATOM 835 N N . GLY A 1 103 ? -7.367 2.819 9.682 1.00 97.00 103 GLY A N 1
ATOM 836 C CA . GLY A 1 103 ? -8.710 2.962 10.240 1.00 97.00 103 GLY A CA 1
ATOM 837 C C . GLY A 1 103 ? -9.678 1.933 9.659 1.00 97.00 103 GLY A C 1
ATOM 838 O O . GLY A 1 103 ? -10.389 1.261 10.408 1.00 97.00 103 GLY A O 1
ATOM 839 N N . LEU A 1 104 ? -9.640 1.725 8.339 1.00 96.81 104 LEU A N 1
ATOM 840 C CA . LEU A 1 104 ? -10.452 0.721 7.649 1.00 96.81 104 LEU A CA 1
ATOM 841 C C . LEU A 1 104 ? -10.119 -0.707 8.106 1.00 96.81 104 LEU A C 1
ATOM 843 O O . LEU A 1 104 ? -11.027 -1.510 8.336 1.00 96.81 104 LEU A O 1
ATOM 847 N N . TYR A 1 105 ? -8.837 -1.022 8.301 1.00 97.25 105 TYR A N 1
ATOM 848 C CA . TYR A 1 105 ? -8.406 -2.308 8.854 1.00 97.25 105 TYR A CA 1
ATOM 849 C C . TYR A 1 105 ? -8.880 -2.502 10.303 1.00 97.25 105 TYR A C 1
ATOM 851 O O . TYR A 1 105 ? -9.431 -3.552 10.644 1.00 97.25 105 TYR A O 1
ATOM 859 N N . CYS A 1 106 ? -8.740 -1.477 11.151 1.00 96.69 106 CYS A N 1
ATOM 860 C CA . CYS A 1 106 ? -9.227 -1.505 12.534 1.00 96.69 106 CYS A CA 1
ATOM 861 C C . CYS A 1 106 ? -10.748 -1.715 12.585 1.00 96.69 106 CYS A C 1
ATOM 863 O O . CYS A 1 106 ? -11.237 -2.536 13.358 1.00 96.69 106 CYS A O 1
ATOM 865 N N . MET A 1 107 ? -11.498 -1.039 11.713 1.00 95.94 107 MET A N 1
ATOM 866 C CA . MET A 1 107 ? -12.945 -1.218 11.599 1.00 95.94 107 MET A CA 1
ATOM 867 C C . MET A 1 107 ? -13.304 -2.646 11.161 1.00 95.94 107 MET A C 1
ATOM 869 O O . MET A 1 107 ? -14.183 -3.269 11.755 1.00 95.94 107 MET A O 1
ATOM 873 N N . SER A 1 108 ? -12.576 -3.196 10.183 1.00 94.12 108 SER A N 1
ATOM 874 C CA . SER A 1 108 ? -12.782 -4.561 9.672 1.00 94.12 108 SER A CA 1
ATOM 875 C C . SER A 1 108 ? -12.480 -5.647 10.716 1.00 94.12 108 SER A C 1
ATOM 877 O O . SER A 1 108 ? -13.057 -6.731 10.667 1.00 94.12 108 SER A O 1
ATOM 879 N N . THR A 1 109 ? -11.629 -5.346 11.701 1.00 94.56 109 THR A N 1
ATOM 880 C CA . THR A 1 109 ? -11.273 -6.231 12.827 1.00 94.56 109 THR A CA 1
ATOM 881 C C . THR A 1 109 ? -12.038 -5.917 14.122 1.00 94.56 109 THR A C 1
ATOM 883 O O . THR A 1 109 ? -11.736 -6.486 15.169 1.00 94.56 109 THR A O 1
ATOM 886 N N . ARG A 1 110 ? -13.069 -5.056 14.062 1.00 95.81 110 ARG A N 1
ATOM 887 C CA . ARG A 1 110 ? -13.913 -4.621 15.198 1.00 95.81 110 ARG A CA 1
ATOM 888 C C . ARG A 1 110 ? -13.188 -3.809 16.280 1.00 95.81 110 ARG A C 1
ATOM 890 O O . ARG A 1 110 ? -13.720 -3.634 17.375 1.00 95.81 110 ARG A O 1
ATOM 897 N N . ASN A 1 111 ? -12.019 -3.249 15.979 1.00 96.25 111 ASN A N 1
ATOM 898 C CA . ASN A 1 111 ? -11.365 -2.252 16.825 1.00 96.25 111 ASN A CA 1
ATOM 899 C C . ASN A 1 111 ? -11.922 -0.850 16.519 1.00 96.25 111 ASN A C 1
ATOM 901 O O . ASN A 1 111 ? -11.282 -0.023 15.863 1.00 96.25 111 ASN A O 1
ATOM 905 N N . PHE A 1 112 ? -13.156 -0.605 16.964 1.00 96.12 112 PHE A N 1
ATOM 906 C CA . PHE A 1 112 ? -13.882 0.630 16.659 1.00 96.12 112 PHE A CA 1
ATOM 907 C C . PHE A 1 112 ? -13.303 1.864 17.349 1.00 96.12 112 PHE A C 1
ATOM 909 O O . PHE A 1 112 ? -13.340 2.944 16.769 1.00 96.12 112 PHE A O 1
ATOM 916 N N . GLU A 1 113 ? -12.737 1.708 18.546 1.00 97.25 113 GLU A N 1
ATOM 917 C CA . GLU A 1 113 ? -12.116 2.810 19.287 1.00 97.25 113 GLU A CA 1
ATOM 918 C C . GLU A 1 113 ? -10.948 3.404 18.494 1.00 97.25 113 GLU A C 1
ATOM 920 O O . GLU A 1 113 ? -10.925 4.600 18.203 1.00 97.25 113 GLU A O 1
ATOM 925 N N . LYS A 1 114 ? -10.018 2.551 18.045 1.00 96.31 114 LYS A N 1
ATOM 926 C CA . LYS A 1 114 ? -8.881 3.002 17.239 1.00 96.31 114 LYS A CA 1
ATOM 927 C C . LYS A 1 114 ? -9.318 3.498 15.859 1.00 96.31 114 LYS A C 1
ATOM 929 O O . LYS A 1 114 ? -8.779 4.493 15.377 1.00 96.31 114 LYS A O 1
ATOM 934 N N . ALA A 1 115 ? -10.290 2.832 15.231 1.00 97.06 115 ALA A N 1
ATOM 935 C CA . ALA A 1 115 ? -10.814 3.253 13.933 1.00 97.06 115 ALA A CA 1
ATOM 936 C C . ALA A 1 115 ? -11.429 4.661 13.987 1.00 97.06 115 ALA A C 1
ATOM 938 O O . ALA A 1 115 ? -11.137 5.480 13.119 1.00 97.06 115 ALA A O 1
ATOM 939 N N . ALA A 1 116 ? -12.224 4.964 15.020 1.00 96.50 116 ALA A N 1
ATOM 940 C CA . ALA A 1 116 ? -12.851 6.272 15.197 1.00 96.50 116 ALA A CA 1
ATOM 941 C C . ALA A 1 116 ? -11.808 7.390 15.315 1.00 96.50 116 ALA A C 1
ATOM 943 O O . ALA A 1 116 ? -11.901 8.389 14.602 1.00 96.50 116 ALA A O 1
ATOM 944 N N . THR A 1 117 ? -10.781 7.189 16.147 1.00 96.44 117 THR A N 1
ATOM 945 C CA . THR A 1 117 ? -9.674 8.144 16.293 1.00 96.44 117 THR A CA 1
ATOM 946 C C . THR A 1 117 ? -8.958 8.374 14.964 1.00 96.44 117 THR A C 1
ATOM 948 O O . THR A 1 117 ? -8.783 9.518 14.559 1.00 96.44 117 THR A O 1
ATOM 951 N N . LEU A 1 118 ? -8.601 7.304 14.242 1.00 96.19 118 LEU A N 1
ATOM 952 C CA . LEU A 1 118 ? -7.898 7.409 12.958 1.00 96.19 118 LEU A CA 1
ATOM 953 C C . LEU A 1 118 ? -8.721 8.125 11.881 1.00 96.19 118 LEU A C 1
ATOM 955 O O . LEU A 1 118 ? -8.161 8.903 11.109 1.00 96.19 118 LEU A O 1
ATOM 959 N N . PHE A 1 119 ? -10.032 7.878 11.824 1.00 94.81 119 PHE A N 1
ATOM 960 C CA . PHE A 1 119 ? -10.900 8.544 10.858 1.00 94.81 119 PHE A CA 1
ATOM 961 C C . PHE A 1 119 ? -11.094 10.026 11.178 1.00 94.81 119 PHE A C 1
ATOM 96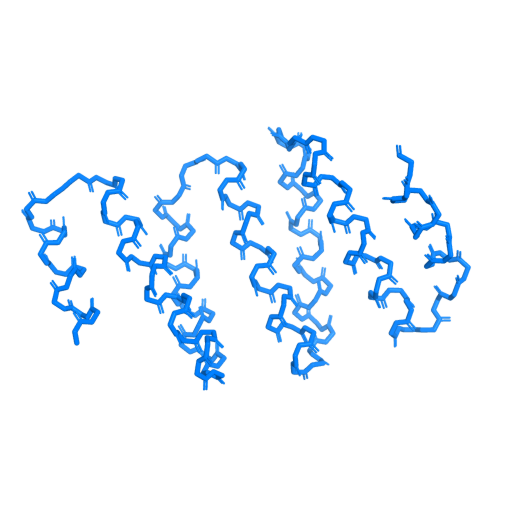3 O O . PHE A 1 119 ? -10.977 10.845 10.268 1.00 94.81 119 PHE A O 1
ATOM 970 N N . LEU A 1 120 ? -11.320 10.394 12.443 1.00 94.12 120 LEU A N 1
ATOM 971 C CA . LEU A 1 120 ? -11.434 11.802 12.847 1.00 94.12 120 LEU A CA 1
ATOM 972 C C . LEU A 1 120 ? -10.154 12.584 12.530 1.00 94.12 120 LEU A C 1
ATOM 974 O O . LEU A 1 120 ? -10.209 13.661 11.938 1.00 94.12 120 LEU A O 1
ATOM 978 N N . ASP A 1 121 ? -9.005 11.982 12.826 1.00 92.38 121 ASP A N 1
ATOM 979 C CA . ASP A 1 121 ? -7.679 12.518 12.522 1.00 92.38 121 ASP A CA 1
ATOM 980 C C . ASP A 1 121 ? -7.409 12.728 11.025 1.00 92.38 121 ASP A C 1
ATOM 982 O O . ASP A 1 121 ? -6.492 13.467 10.675 1.00 92.38 121 ASP A O 1
ATOM 986 N N . SER A 1 122 ? -8.126 12.021 10.148 1.00 88.94 122 SER A N 1
ATOM 987 C CA . SER A 1 122 ? -7.912 12.061 8.694 1.00 88.94 122 SER A CA 1
ATOM 988 C C . SER A 1 122 ? -8.744 13.123 7.965 1.00 88.94 122 SER A C 1
ATOM 990 O O . SER A 1 122 ? -8.542 13.331 6.771 1.00 88.94 122 SER A O 1
ATOM 992 N N . ILE A 1 123 ? -9.678 13.776 8.667 1.00 84.50 123 ILE A N 1
ATOM 993 C CA . ILE A 1 123 ? -10.552 14.836 8.129 1.00 84.50 123 ILE A CA 1
ATOM 994 C C . ILE A 1 123 ? -9.916 16.232 8.290 1.00 84.50 123 ILE A C 1
ATOM 996 O O . ILE A 1 123 ? -10.313 17.167 7.596 1.00 84.50 123 ILE A O 1
ATOM 1000 N N . SER A 1 124 ? -8.952 16.366 9.208 1.00 62.97 124 SER A N 1
ATOM 1001 C CA . SER A 1 124 ? -8.249 17.622 9.531 1.00 62.97 124 SER A CA 1
ATOM 1002 C C . SER A 1 124 ? -7.045 17.863 8.624 1.00 62.97 124 SER A C 1
ATOM 1004 O O . SER A 1 124 ? -6.759 19.050 8.363 1.00 62.97 124 SER A O 1
#

InterPro domains:
  IPR019585 26S proteasome regulatory subunit Rpn7/COP9 signalosome complex subunit 1 [PTHR14145] (6-124)
  IPR045135 26S proteasome regulatory subunit Rpn7, N-terminal [PF10602] (6-124)

Sequence (124 aa):
MSHFRIADAEENLGESEVREAHLAKSLFFIRIGDKEKALEHLKITETKTVAVGQKMDLVFYTLQLGFFDMDFDLISKSIDKAKSLFEEGGDWERKNRLKVYEGLYCMSTRNFEKAATLFLDSIS